Protein AF-H1VRL7-F1 (afdb_monomer)

Organism: Colletotrichum higginsianum (strain IMI 349063) (NCBI:txid759273)

pLDDT: mean 72.81, std 21.94, range [29.72, 97.25]

Structure (mmCIF, N/CA/C/O backbone):
data_AF-H1VRL7-F1
#
_entry.id   AF-H1VRL7-F1
#
loop_
_atom_site.group_PDB
_atom_site.id
_atom_site.type_symbol
_atom_site.label_atom_id
_atom_site.label_alt_id
_atom_site.label_comp_id
_atom_site.label_asym_id
_atom_site.label_entity_id
_atom_site.label_seq_id
_atom_site.pdbx_PDB_ins_code
_atom_site.Cartn_x
_atom_site.Cartn_y
_atom_site.Cartn_z
_atom_site.occupancy
_atom_site.B_iso_or_equiv
_atom_site.auth_seq_id
_atom_site.auth_comp_id
_atom_site.auth_asym_id
_atom_site.auth_atom_id
_atom_site.pdbx_PDB_model_num
ATOM 1 N N . MET A 1 1 ? -3.006 6.871 -5.919 1.00 79.44 1 MET A N 1
ATOM 2 C CA . MET A 1 1 ? -3.191 6.972 -4.447 1.00 79.44 1 MET A CA 1
ATOM 3 C C . MET A 1 1 ? -3.664 8.379 -4.125 1.00 79.44 1 MET A C 1
ATOM 5 O O . MET A 1 1 ? -3.147 9.304 -4.734 1.00 79.44 1 MET A O 1
ATOM 9 N N . TYR A 1 2 ? -4.610 8.541 -3.198 1.00 85.06 2 TYR A N 1
ATOM 10 C CA . TYR A 1 2 ? -5.119 9.847 -2.775 1.00 85.06 2 TYR A CA 1
ATOM 11 C C . TYR A 1 2 ? -4.690 10.168 -1.338 1.00 85.06 2 TYR A C 1
ATOM 13 O O . TYR A 1 2 ? -4.939 9.394 -0.407 1.00 85.06 2 TYR A O 1
ATOM 21 N N . THR A 1 3 ? -4.062 11.330 -1.166 1.00 85.12 3 THR A N 1
ATOM 22 C CA . THR A 1 3 ? -3.577 11.845 0.119 1.00 85.12 3 THR A CA 1
ATOM 23 C C . THR A 1 3 ? -4.185 13.211 0.401 1.00 85.12 3 THR A C 1
ATOM 25 O O . THR A 1 3 ? -4.253 14.052 -0.494 1.00 85.12 3 THR A O 1
ATOM 28 N N . LYS A 1 4 ? -4.551 13.463 1.656 1.00 85.94 4 LYS A N 1
ATOM 29 C CA . LYS A 1 4 ? -4.995 14.773 2.141 1.00 85.94 4 LYS A CA 1
ATOM 30 C C . LYS A 1 4 ? -4.323 15.053 3.476 1.00 85.94 4 LYS A C 1
ATOM 32 O O . LYS A 1 4 ? -4.251 14.159 4.316 1.00 85.94 4 LYS A O 1
ATOM 37 N N . ASP A 1 5 ? -3.804 16.267 3.646 1.00 89.62 5 ASP A N 1
ATOM 38 C CA . ASP A 1 5 ? -3.094 16.684 4.863 1.00 89.62 5 ASP A CA 1
ATOM 39 C C . ASP A 1 5 ? -1.932 15.739 5.218 1.00 89.62 5 ASP A C 1
ATOM 41 O O . ASP A 1 5 ? -1.687 15.425 6.377 1.00 89.62 5 ASP A O 1
ATOM 45 N N . LYS A 1 6 ? -1.224 15.255 4.184 1.00 89.88 6 LYS A N 1
ATOM 46 C CA . LYS A 1 6 ? -0.136 14.261 4.270 1.00 89.88 6 LYS A CA 1
ATOM 47 C C . LYS A 1 6 ? -0.551 12.887 4.812 1.00 89.88 6 LYS A C 1
ATOM 49 O O . LYS A 1 6 ? 0.327 12.070 5.057 1.00 89.88 6 LYS A O 1
ATOM 54 N N . VAL A 1 7 ? -1.845 12.592 4.926 1.00 89.19 7 VAL A N 1
ATOM 55 C CA . VAL A 1 7 ? -2.378 11.281 5.327 1.00 89.19 7 VAL A CA 1
ATOM 56 C C . VAL A 1 7 ? -3.049 10.620 4.124 1.00 89.19 7 VAL A C 1
ATOM 58 O O . VAL A 1 7 ? -3.801 11.271 3.392 1.00 89.19 7 VAL A O 1
ATOM 61 N N . ILE A 1 8 ? -2.803 9.329 3.899 1.00 90.56 8 ILE A N 1
ATOM 62 C CA . ILE A 1 8 ? -3.525 8.578 2.863 1.00 90.56 8 ILE A CA 1
ATOM 63 C C . ILE A 1 8 ? -5.012 8.465 3.234 1.00 90.56 8 ILE A C 1
ATOM 65 O O . ILE A 1 8 ? -5.366 8.194 4.378 1.00 90.56 8 ILE A O 1
ATOM 69 N N . LYS A 1 9 ? -5.895 8.706 2.261 1.00 87.69 9 LYS A N 1
ATOM 70 C CA . LYS A 1 9 ? -7.356 8.607 2.432 1.00 87.69 9 LYS A CA 1
ATOM 71 C C . LYS A 1 9 ? -7.996 7.614 1.470 1.00 87.69 9 LYS A C 1
ATOM 73 O O . LYS A 1 9 ? -9.064 7.085 1.767 1.00 87.69 9 LYS A O 1
ATOM 78 N N . GLY A 1 10 ? -7.351 7.343 0.335 1.00 88.31 10 GLY A N 1
ATOM 79 C CA . GLY A 1 10 ? -7.849 6.363 -0.619 1.00 88.31 10 GLY A CA 1
ATOM 80 C C . GLY A 1 10 ? -6.760 5.737 -1.477 1.00 88.31 10 GLY A C 1
ATOM 81 O O . GLY A 1 10 ? -5.742 6.361 -1.790 1.00 88.31 10 GLY A O 1
ATOM 82 N N . MET A 1 11 ? -6.996 4.499 -1.893 1.00 87.50 11 MET A N 1
ATOM 83 C CA . MET A 1 11 ? -6.109 3.755 -2.776 1.00 87.50 11 MET A CA 1
ATOM 84 C C . MET A 1 11 ? -6.916 3.023 -3.842 1.00 87.50 11 MET A C 1
ATOM 86 O O . MET A 1 11 ? -7.920 2.380 -3.547 1.00 87.50 11 MET A O 1
ATOM 90 N N . LEU A 1 12 ? -6.445 3.121 -5.082 1.00 84.88 12 LEU A N 1
ATOM 91 C CA . LEU A 1 12 ? -6.951 2.342 -6.198 1.00 84.88 12 LEU A CA 1
ATOM 92 C C . LEU A 1 12 ? -6.089 1.086 -6.349 1.00 84.88 12 LEU A C 1
ATOM 94 O O . LEU A 1 12 ? -4.874 1.184 -6.502 1.00 84.88 12 LEU A O 1
ATOM 98 N N . LEU A 1 13 ? -6.738 -0.072 -6.315 1.00 82.25 13 LEU A N 1
ATOM 99 C CA . LEU A 1 13 ? -6.179 -1.369 -6.660 1.00 82.25 13 LEU A CA 1
ATOM 100 C C . LEU A 1 13 ? -6.596 -1.683 -8.093 1.00 82.25 13 LEU A C 1
ATOM 102 O O . LEU A 1 13 ? -7.746 -2.032 -8.355 1.00 82.25 13 LEU A O 1
ATOM 106 N N . ASN A 1 14 ? -5.671 -1.503 -9.028 1.00 71.81 14 ASN A N 1
ATOM 107 C CA . ASN A 1 14 ? -5.902 -1.742 -10.446 1.00 71.81 14 ASN A CA 1
ATOM 108 C C . ASN A 1 14 ? -4.784 -2.653 -10.956 1.00 71.81 14 ASN A C 1
ATOM 110 O O . ASN A 1 14 ? -3.708 -2.168 -11.300 1.00 71.81 14 ASN A O 1
ATOM 114 N N . ALA A 1 15 ? -5.071 -3.958 -10.948 1.00 65.19 15 ALA A N 1
ATOM 115 C CA . ALA A 1 15 ? -4.140 -5.078 -11.119 1.00 65.19 15 ALA A CA 1
ATOM 116 C C . ALA A 1 15 ? -3.145 -5.296 -9.957 1.00 65.19 15 ALA A C 1
ATOM 118 O O . ALA A 1 15 ? -2.689 -4.358 -9.305 1.00 65.19 15 ALA A O 1
ATOM 119 N N . PHE A 1 16 ? -2.820 -6.568 -9.702 1.00 62.97 16 PHE A N 1
ATOM 120 C CA . PHE A 1 16 ? -1.784 -6.965 -8.745 1.00 62.97 16 PHE A CA 1
ATOM 121 C C . PHE A 1 16 ? -0.411 -6.810 -9.373 1.00 62.97 16 PHE A C 1
ATOM 123 O O . PHE A 1 16 ? -0.196 -7.178 -10.528 1.00 62.97 16 PHE A O 1
ATOM 130 N N . THR A 1 17 ? 0.515 -6.251 -8.609 1.00 58.88 17 THR A N 1
ATOM 131 C CA . THR A 1 17 ? 1.824 -5.843 -9.114 1.00 58.88 17 THR A CA 1
ATOM 132 C C . THR A 1 17 ? 2.909 -6.856 -8.783 1.00 58.88 17 THR A C 1
ATOM 134 O O . THR A 1 17 ? 3.960 -6.854 -9.427 1.00 58.88 17 THR A O 1
ATOM 137 N N . THR A 1 18 ? 2.682 -7.707 -7.779 1.00 63.34 18 THR A N 1
ATOM 138 C CA . THR A 1 18 ? 3.612 -8.752 -7.346 1.00 63.34 18 THR A CA 1
ATOM 139 C C . THR A 1 18 ? 2.885 -10.062 -7.042 1.00 63.34 18 THR A C 1
ATOM 141 O O . THR A 1 18 ? 1.728 -10.061 -6.631 1.00 63.34 18 THR A O 1
ATOM 144 N N . VAL A 1 19 ? 3.588 -11.197 -7.166 1.00 67.31 19 VAL A N 1
ATOM 145 C CA . VAL A 1 19 ? 3.070 -12.535 -6.793 1.00 67.31 19 VAL A CA 1
ATOM 146 C C . VAL A 1 19 ? 2.725 -12.667 -5.304 1.00 67.31 19 VAL A C 1
ATOM 148 O O . VAL A 1 19 ? 2.058 -13.616 -4.907 1.00 67.31 19 VAL A O 1
ATOM 151 N N . ARG A 1 20 ? 3.201 -11.727 -4.476 1.00 71.12 20 ARG A N 1
ATOM 152 C CA . ARG A 1 20 ? 2.934 -11.644 -3.035 1.00 71.12 20 ARG A CA 1
ATOM 153 C C . ARG A 1 20 ? 1.808 -10.668 -2.693 1.00 71.12 20 ARG A C 1
ATOM 155 O O . ARG A 1 20 ? 1.571 -10.420 -1.512 1.00 71.12 20 ARG A O 1
ATOM 162 N N . ASP A 1 21 ? 1.162 -10.065 -3.687 1.00 82.69 21 ASP A N 1
ATOM 163 C CA . ASP A 1 21 ? -0.056 -9.306 -3.434 1.00 82.69 21 ASP A CA 1
ATOM 164 C C . ASP A 1 21 ? -1.221 -10.274 -3.219 1.00 82.69 21 ASP A C 1
ATOM 166 O O . ASP A 1 21 ? -1.329 -11.316 -3.865 1.00 82.69 21 ASP A O 1
ATOM 170 N N . PHE A 1 22 ? -2.088 -9.929 -2.278 1.00 87.25 22 PHE A N 1
ATOM 171 C CA . PHE A 1 22 ? -3.213 -10.743 -1.856 1.00 87.25 22 PHE A CA 1
ATOM 172 C C . PHE A 1 22 ? -4.439 -9.854 -1.664 1.00 87.25 22 PHE A C 1
ATOM 174 O O . PHE A 1 22 ? -4.379 -8.848 -0.959 1.00 87.25 22 PHE A O 1
ATOM 181 N N . LEU A 1 23 ? -5.564 -10.245 -2.260 1.00 87.69 23 LEU A N 1
ATOM 182 C CA . LEU A 1 23 ? -6.860 -9.593 -2.079 1.00 87.69 23 LEU A CA 1
ATOM 183 C C . LEU A 1 23 ? -7.846 -10.594 -1.488 1.00 87.69 23 LEU A C 1
ATOM 185 O O . LEU A 1 23 ? -8.395 -11.434 -2.199 1.00 87.69 23 LEU A O 1
ATOM 189 N N . GLY A 1 24 ? -8.065 -10.487 -0.184 1.00 85.56 24 GLY A N 1
ATOM 190 C CA . GLY A 1 24 ? -9.156 -11.142 0.522 1.00 85.56 24 GLY A CA 1
ATOM 191 C C . GLY A 1 24 ? -10.297 -10.167 0.814 1.00 85.56 24 GLY A C 1
ATOM 192 O O . GLY A 1 24 ? -10.169 -8.953 0.656 1.00 85.56 24 GLY A O 1
ATOM 193 N N . SER A 1 25 ? -11.425 -10.699 1.284 1.00 84.62 25 SER A N 1
ATOM 194 C CA . SER A 1 25 ? -12.585 -9.891 1.689 1.00 84.62 25 SER A CA 1
ATOM 195 C C . SER A 1 25 ? -12.339 -9.052 2.947 1.00 84.62 25 SER A C 1
ATOM 197 O O . SER A 1 25 ? -12.965 -8.006 3.106 1.00 84.62 25 SER A O 1
ATOM 199 N N . GLU A 1 26 ? -11.447 -9.516 3.828 1.00 89.94 26 GLU A N 1
ATOM 200 C CA . GLU A 1 26 ? -11.150 -8.898 5.130 1.00 89.94 26 GLU A CA 1
ATOM 201 C C . GLU A 1 26 ? -9.710 -8.385 5.234 1.00 89.94 26 GLU A C 1
ATOM 203 O O . GLU A 1 26 ? -9.433 -7.474 6.007 1.00 89.94 26 GLU A O 1
ATOM 208 N N . VAL A 1 27 ? -8.793 -8.940 4.439 1.00 92.12 27 VAL A N 1
ATOM 209 C CA . VAL A 1 27 ? -7.368 -8.602 4.469 1.00 92.12 27 VAL A CA 1
ATOM 210 C C . VAL A 1 27 ? -6.880 -8.347 3.053 1.00 92.12 27 VAL A C 1
ATOM 212 O O . VAL A 1 27 ? -7.146 -9.145 2.155 1.00 92.12 27 VAL A O 1
ATOM 215 N N . ILE A 1 28 ? -6.115 -7.274 2.870 1.00 92.06 28 ILE A N 1
ATOM 216 C CA . ILE A 1 28 ? -5.418 -6.965 1.621 1.00 92.06 28 ILE A CA 1
ATOM 217 C C . ILE A 1 28 ? -3.933 -6.806 1.924 1.00 92.06 28 ILE A C 1
ATOM 219 O O . ILE A 1 28 ? -3.556 -6.096 2.851 1.00 92.06 28 ILE A O 1
ATOM 223 N N . ILE A 1 29 ? -3.084 -7.443 1.128 1.00 92.31 29 ILE A N 1
ATOM 224 C CA . ILE A 1 29 ? -1.647 -7.183 1.102 1.00 92.31 29 ILE A CA 1
ATOM 225 C C . ILE A 1 29 ? -1.317 -6.672 -0.288 1.00 92.31 29 ILE A C 1
ATOM 227 O O . ILE A 1 29 ? -1.593 -7.346 -1.277 1.00 92.31 29 ILE A O 1
ATOM 231 N N . THR A 1 30 ? -0.734 -5.485 -0.380 1.00 90.75 30 THR A N 1
ATOM 232 C CA . THR A 1 30 ? -0.382 -4.905 -1.677 1.00 90.75 30 THR A CA 1
ATOM 233 C C . THR A 1 30 ? 0.920 -4.138 -1.598 1.00 90.75 30 THR A C 1
ATOM 235 O O . THR A 1 30 ? 1.266 -3.555 -0.568 1.00 90.75 30 THR A O 1
ATOM 238 N N . THR A 1 31 ? 1.637 -4.112 -2.712 1.00 89.38 31 THR A N 1
ATOM 239 C CA . THR A 1 31 ? 2.750 -3.191 -2.915 1.00 89.38 31 THR A CA 1
ATOM 240 C C . THR A 1 31 ? 2.223 -1.774 -3.164 1.00 89.38 31 THR A C 1
ATOM 242 O O . THR A 1 31 ? 1.267 -1.572 -3.914 1.00 89.38 31 THR A O 1
ATOM 245 N N . LEU A 1 32 ? 2.838 -0.782 -2.519 1.00 88.44 32 LEU A N 1
ATOM 246 C CA . LEU A 1 32 ? 2.611 0.631 -2.790 1.00 88.44 32 LEU A CA 1
ATOM 247 C C . LEU A 1 32 ? 3.166 0.968 -4.178 1.00 88.44 32 LEU A C 1
ATOM 249 O O . LEU A 1 32 ? 4.321 0.673 -4.485 1.00 88.44 32 LEU A O 1
ATOM 253 N N . GLY A 1 33 ? 2.324 1.570 -5.015 1.00 78.31 33 GLY A N 1
ATOM 254 C CA . GLY A 1 33 ? 2.668 1.881 -6.402 1.00 78.31 33 GLY A CA 1
ATOM 255 C C . GLY A 1 33 ? 3.632 3.049 -6.576 1.00 78.31 33 GLY A C 1
ATOM 256 O O . GLY A 1 33 ? 4.043 3.716 -5.624 1.00 78.31 33 GLY A O 1
ATOM 257 N N . GLY A 1 34 ? 3.926 3.337 -7.843 1.00 79.25 34 GLY A N 1
ATOM 258 C CA . GLY A 1 34 ? 4.777 4.451 -8.255 1.00 79.25 34 GLY A CA 1
ATOM 259 C C . GLY A 1 34 ? 6.123 4.010 -8.825 1.00 79.25 34 GLY A C 1
ATOM 260 O O . GLY A 1 34 ? 6.565 2.877 -8.661 1.00 79.25 34 GLY A O 1
ATOM 261 N N . GLY A 1 35 ? 6.759 4.925 -9.557 1.00 78.81 35 GLY A N 1
ATOM 262 C CA . GLY A 1 35 ? 8.057 4.686 -10.186 1.00 78.81 35 GLY A CA 1
ATOM 263 C C . GLY A 1 35 ? 8.045 3.666 -11.330 1.00 78.81 35 GLY A C 1
ATOM 264 O O . GLY A 1 35 ? 9.109 3.203 -11.741 1.00 78.81 35 GLY A O 1
ATOM 265 N N . ARG A 1 36 ? 6.861 3.311 -11.851 1.00 83.19 36 ARG A N 1
ATOM 266 C CA . ARG A 1 36 ? 6.687 2.414 -13.000 1.00 83.19 36 ARG A CA 1
ATOM 267 C C . ARG A 1 36 ? 6.414 3.184 -14.285 1.00 83.19 36 ARG A C 1
ATOM 269 O O . ARG A 1 36 ? 5.732 4.202 -14.268 1.00 83.19 3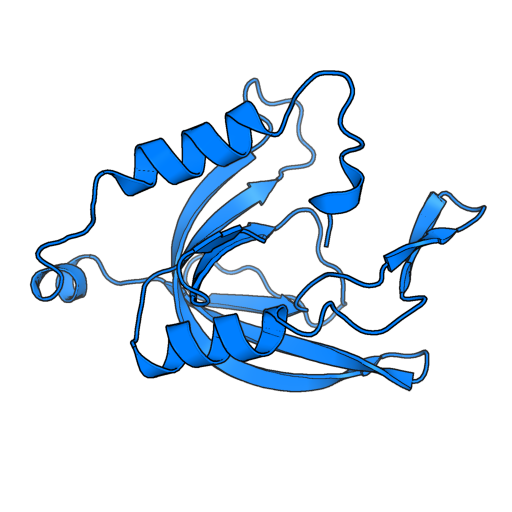6 ARG A O 1
ATOM 276 N N . GLU A 1 37 ? 6.919 2.653 -15.388 1.00 86.25 37 GLU A N 1
ATOM 277 C CA . GLU A 1 37 ? 6.695 3.142 -16.749 1.00 86.25 37 GLU A CA 1
ATOM 278 C C . GLU A 1 37 ? 6.394 1.958 -17.671 1.00 86.25 37 GLU A C 1
ATOM 280 O O . GLU A 1 37 ? 6.786 0.824 -17.382 1.00 86.25 37 GLU A O 1
ATOM 285 N N . ARG A 1 38 ? 5.689 2.203 -18.781 1.00 84.12 38 ARG A N 1
ATOM 286 C CA . ARG A 1 38 ? 5.487 1.168 -19.801 1.00 84.12 38 ARG A CA 1
ATOM 287 C C . ARG A 1 38 ? 6.777 0.958 -20.584 1.00 84.12 38 ARG A C 1
ATOM 289 O O . ARG A 1 38 ? 7.334 1.909 -21.123 1.00 84.12 38 ARG A O 1
ATOM 296 N N . ASN A 1 39 ? 7.232 -0.286 -20.663 1.00 84.19 39 ASN A N 1
ATOM 297 C CA . ASN A 1 39 ? 8.312 -0.665 -21.567 1.00 84.19 39 ASN A CA 1
ATOM 298 C C . ASN A 1 39 ? 7.801 -0.766 -23.022 1.00 84.19 39 ASN A C 1
ATOM 300 O O . ASN A 1 39 ? 6.611 -0.613 -23.304 1.00 84.19 39 ASN A O 1
ATOM 304 N N . SER A 1 40 ? 8.703 -1.079 -23.954 1.00 88.69 40 SER A N 1
ATOM 305 C CA . SER A 1 40 ? 8.379 -1.284 -25.374 1.00 88.69 40 SER A CA 1
ATOM 306 C C . SER A 1 40 ? 7.435 -2.462 -25.656 1.00 88.69 40 SER A C 1
ATOM 308 O O . SER A 1 40 ? 6.871 -2.525 -26.742 1.00 88.69 40 SER A O 1
ATOM 310 N N . GLN A 1 41 ? 7.246 -3.374 -24.698 1.00 86.44 41 GLN A N 1
ATOM 311 C CA . GLN A 1 41 ? 6.304 -4.499 -24.770 1.00 86.44 41 GLN A CA 1
ATOM 312 C C . GLN A 1 41 ? 4.923 -4.146 -24.187 1.00 86.44 41 GLN A C 1
ATOM 314 O O . GLN A 1 41 ? 3.996 -4.947 -24.247 1.00 86.44 41 GLN A O 1
ATOM 319 N N . GLY A 1 42 ? 4.762 -2.935 -23.642 1.00 80.31 42 GLY A N 1
ATOM 320 C CA . GLY A 1 42 ? 3.528 -2.473 -23.009 1.00 80.31 42 GLY A CA 1
ATOM 321 C C . GLY A 1 42 ? 3.398 -2.834 -21.525 1.00 80.31 42 GLY A C 1
ATOM 322 O O . GLY A 1 42 ? 2.423 -2.405 -20.895 1.00 80.31 42 GLY A O 1
ATOM 323 N N . ASP A 1 43 ? 4.375 -3.542 -20.950 1.00 81.31 43 ASP A N 1
ATOM 324 C CA . ASP A 1 43 ? 4.391 -3.936 -19.540 1.00 81.31 43 ASP A CA 1
ATOM 325 C C . ASP A 1 43 ? 4.802 -2.773 -18.640 1.00 81.31 43 ASP A C 1
ATOM 327 O O . ASP A 1 43 ? 5.723 -2.016 -18.952 1.00 81.31 43 ASP A O 1
ATOM 331 N N . LEU A 1 44 ? 4.169 -2.666 -17.471 1.00 77.44 44 LEU A N 1
ATOM 332 C CA . LEU A 1 44 ? 4.574 -1.713 -16.441 1.00 77.44 44 LEU A CA 1
ATOM 333 C C . LEU A 1 44 ? 5.791 -2.243 -15.686 1.00 77.44 44 LEU A C 1
ATOM 335 O O . LEU A 1 44 ? 5.677 -3.139 -14.846 1.00 77.44 44 LEU A O 1
ATOM 339 N N . VAL A 1 45 ? 6.947 -1.636 -15.921 1.00 84.19 45 VAL A N 1
ATOM 340 C CA . VAL A 1 45 ? 8.208 -1.964 -15.252 1.00 84.19 45 VAL A CA 1
ATOM 341 C C . VAL A 1 45 ? 8.630 -0.826 -14.338 1.00 84.19 45 VAL A C 1
ATOM 343 O O . VAL A 1 45 ? 8.512 0.345 -14.684 1.00 84.19 45 VAL A O 1
ATOM 346 N N . ARG A 1 46 ? 9.138 -1.155 -13.150 1.00 85.19 46 A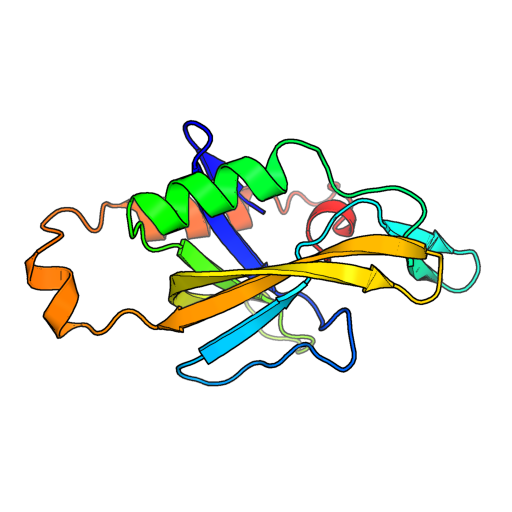RG A N 1
ATOM 347 C CA . ARG A 1 46 ? 9.642 -0.144 -12.216 1.00 85.19 46 ARG A CA 1
ATOM 348 C C . ARG A 1 46 ? 11.009 0.341 -12.655 1.00 85.19 46 ARG A C 1
ATOM 350 O O . ARG A 1 46 ? 11.915 -0.470 -12.802 1.00 85.19 46 ARG A O 1
ATOM 357 N N . VAL A 1 47 ? 11.134 1.636 -12.895 1.00 89.19 47 VAL A N 1
ATOM 358 C CA . VAL A 1 47 ? 12.351 2.287 -13.402 1.00 89.19 47 VAL A CA 1
ATOM 359 C C . VAL A 1 47 ? 12.968 3.246 -12.387 1.00 89.19 47 VAL A C 1
ATOM 361 O O . VAL A 1 47 ? 14.088 3.707 -12.584 1.00 89.19 47 VAL A O 1
ATOM 364 N N . ARG A 1 48 ? 12.242 3.549 -11.309 1.00 87.94 48 ARG A N 1
ATOM 365 C CA . ARG A 1 48 ? 12.671 4.423 -10.217 1.00 87.94 48 ARG A CA 1
ATOM 366 C C . ARG A 1 48 ? 11.939 4.058 -8.925 1.00 87.94 48 ARG A C 1
ATOM 368 O O . ARG A 1 48 ? 10.962 3.309 -8.949 1.00 87.94 48 ARG A O 1
ATOM 375 N N . GLU A 1 49 ? 12.398 4.608 -7.812 1.00 84.62 49 GLU A N 1
ATOM 376 C CA . GLU A 1 49 ? 11.735 4.464 -6.515 1.00 84.62 49 GLU A CA 1
ATOM 377 C C . GLU A 1 49 ? 10.336 5.104 -6.502 1.00 84.62 49 GLU A C 1
ATOM 379 O O . GLU A 1 49 ? 9.989 5.946 -7.341 1.00 84.62 49 GLU A O 1
ATOM 384 N N . ALA A 1 50 ? 9.517 4.691 -5.534 1.00 80.81 50 ALA A N 1
ATOM 385 C CA . ALA A 1 50 ? 8.214 5.296 -5.293 1.00 80.81 50 ALA A CA 1
ATOM 386 C C . ALA A 1 50 ? 8.354 6.784 -4.918 1.00 80.81 50 ALA A C 1
ATOM 388 O O . ALA A 1 50 ? 9.394 7.239 -4.442 1.00 80.81 50 ALA A O 1
ATOM 389 N N . ARG A 1 51 ? 7.287 7.572 -5.116 1.00 83.62 51 ARG A N 1
ATOM 390 C CA . ARG A 1 51 ? 7.318 8.994 -4.739 1.00 83.62 51 ARG A CA 1
ATOM 391 C C . ARG A 1 51 ? 7.540 9.120 -3.219 1.00 83.62 51 ARG A C 1
ATOM 393 O O . ARG A 1 51 ? 6.866 8.424 -2.458 1.00 83.62 51 ARG A O 1
ATOM 400 N N . PRO A 1 52 ? 8.389 10.056 -2.759 1.00 84.31 52 PRO A N 1
ATOM 401 C CA . PRO A 1 52 ? 8.865 10.093 -1.371 1.00 84.31 52 PRO A CA 1
ATOM 402 C C . PRO A 1 52 ? 7.771 10.358 -0.326 1.00 84.31 52 PRO A C 1
ATOM 404 O O . PRO A 1 52 ? 7.971 10.086 0.851 1.00 84.31 52 PRO A O 1
ATOM 407 N N . PHE A 1 53 ? 6.604 10.875 -0.725 1.00 84.88 53 PHE A N 1
ATOM 408 C CA . PHE A 1 53 ? 5.492 11.138 0.195 1.00 84.88 53 PHE A CA 1
ATOM 409 C C . PHE A 1 53 ? 4.625 9.907 0.490 1.00 84.88 53 PHE A C 1
ATOM 411 O O . PHE A 1 53 ? 3.882 9.915 1.467 1.00 84.88 53 PHE A O 1
ATOM 418 N N . ILE A 1 54 ? 4.696 8.859 -0.338 1.00 87.56 54 ILE A N 1
ATOM 419 C CA . ILE A 1 54 ? 3.775 7.717 -0.266 1.00 87.56 54 ILE A CA 1
ATOM 420 C C . ILE A 1 54 ? 3.920 6.977 1.068 1.00 87.56 54 ILE A C 1
ATOM 422 O O . ILE A 1 54 ? 2.930 6.760 1.769 1.00 87.56 54 ILE A O 1
ATOM 426 N N . LEU A 1 55 ? 5.154 6.628 1.433 1.00 92.06 55 LEU A N 1
ATOM 427 C CA . LEU A 1 55 ? 5.441 5.878 2.651 1.00 92.06 55 LEU A CA 1
ATOM 428 C C . LEU A 1 55 ? 5.126 6.693 3.926 1.00 92.06 55 LEU A C 1
ATOM 430 O O . LEU A 1 55 ? 4.360 6.190 4.751 1.00 92.06 55 LEU A O 1
ATOM 434 N N . PRO A 1 56 ? 5.586 7.956 4.084 1.00 95.00 56 PRO A N 1
ATOM 435 C CA . PRO A 1 56 ? 5.202 8.793 5.225 1.00 95.00 56 PRO A CA 1
ATOM 436 C C . PRO A 1 56 ? 3.688 8.954 5.390 1.00 95.00 56 PRO A C 1
ATOM 438 O O . PRO A 1 56 ? 3.184 8.920 6.510 1.00 95.00 56 PRO A O 1
ATOM 441 N N . SER A 1 57 ? 2.942 9.082 4.288 1.00 94.00 57 SER A N 1
ATOM 442 C CA . SER A 1 57 ? 1.482 9.184 4.355 1.00 94.00 57 SER A CA 1
ATOM 443 C C . SER A 1 57 ? 0.802 7.911 4.845 1.00 94.00 57 SER A C 1
ATOM 445 O O . SER A 1 57 ? -0.228 8.004 5.515 1.00 94.00 57 SER A O 1
ATOM 447 N N . CYS A 1 58 ? 1.369 6.743 4.538 1.00 95.12 58 CYS A N 1
ATOM 448 C CA . CYS A 1 58 ? 0.897 5.458 5.049 1.00 95.12 58 CYS A CA 1
ATOM 449 C C . CYS A 1 58 ? 1.210 5.298 6.541 1.00 95.12 58 CYS A C 1
ATOM 451 O O . CYS A 1 58 ? 0.321 4.907 7.294 1.00 95.12 58 CYS A O 1
ATOM 453 N N . HIS A 1 59 ? 2.420 5.667 6.979 1.00 96.75 59 HIS A N 1
ATOM 454 C CA . HIS A 1 59 ? 2.772 5.678 8.404 1.00 96.75 59 HIS A CA 1
ATOM 455 C C . HIS A 1 59 ? 1.828 6.569 9.208 1.00 96.75 59 HIS A C 1
ATOM 457 O O . HIS A 1 59 ? 1.239 6.102 10.176 1.00 96.75 59 HIS A O 1
ATOM 463 N N . ALA A 1 60 ? 1.576 7.797 8.745 1.00 96.12 60 ALA A N 1
ATOM 464 C CA . ALA A 1 60 ? 0.662 8.709 9.426 1.00 96.12 60 ALA A CA 1
ATOM 465 C C . ALA A 1 60 ? -0.762 8.132 9.567 1.00 96.12 60 ALA A C 1
ATOM 467 O O . ALA A 1 60 ? -1.403 8.308 10.603 1.00 96.12 60 ALA A O 1
ATOM 468 N N . ALA A 1 61 ? -1.272 7.427 8.549 1.00 93.62 61 ALA A N 1
ATOM 469 C CA . ALA A 1 61 ? -2.579 6.770 8.628 1.00 93.62 61 ALA A CA 1
ATOM 470 C C . ALA A 1 61 ? -2.582 5.557 9.572 1.00 93.62 61 ALA A C 1
ATOM 472 O O . ALA A 1 61 ? -3.557 5.369 10.296 1.00 93.62 61 ALA A O 1
ATOM 473 N N . SER A 1 62 ? -1.505 4.766 9.584 1.00 95.12 62 SER A N 1
ATOM 474 C CA . SER A 1 62 ? -1.341 3.626 10.493 1.00 95.12 62 SER A CA 1
ATOM 475 C C . SER A 1 62 ? -1.268 4.082 11.956 1.00 95.12 62 SER A C 1
ATOM 477 O O . SER A 1 62 ? -2.046 3.617 12.783 1.00 95.12 62 SER A O 1
ATOM 479 N N . GLU A 1 63 ? -0.438 5.084 12.262 1.00 94.81 63 GLU A N 1
ATOM 480 C CA . GLU A 1 63 ? -0.272 5.652 13.611 1.00 94.81 63 GLU A CA 1
ATOM 481 C C . GLU A 1 63 ? -1.570 6.241 14.180 1.00 94.81 63 GLU A C 1
ATOM 483 O O . GLU A 1 63 ? -1.817 6.190 15.384 1.00 94.81 63 GLU A O 1
ATOM 488 N N . THR A 1 64 ? -2.419 6.795 13.311 1.00 90.81 64 THR A N 1
ATOM 489 C CA . THR A 1 64 ? -3.690 7.422 13.701 1.00 90.81 64 THR A CA 1
ATOM 490 C C . THR A 1 64 ? -4.903 6.510 13.524 1.00 90.81 64 THR A C 1
ATOM 492 O O . THR A 1 64 ? -6.025 6.944 13.783 1.00 90.81 64 THR A O 1
ATOM 495 N N . ASN A 1 65 ? -4.702 5.256 13.098 1.00 90.12 65 ASN A N 1
ATOM 496 C CA . ASN A 1 65 ? -5.764 4.296 12.777 1.00 90.12 65 ASN 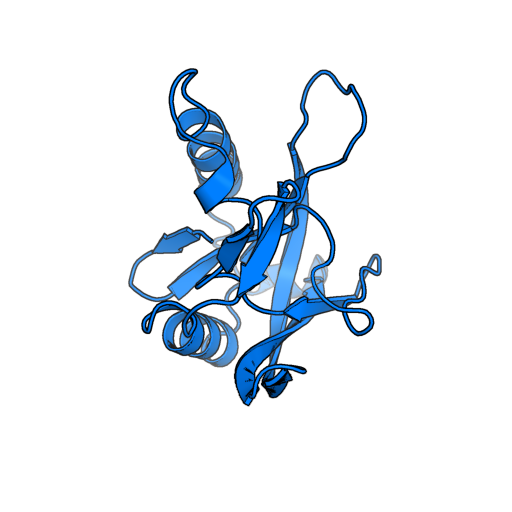A CA 1
ATOM 497 C C . ASN A 1 65 ? -6.851 4.874 11.852 1.00 90.12 65 ASN A C 1
ATOM 499 O O . ASN A 1 65 ? -8.037 4.561 11.977 1.00 90.12 65 ASN A O 1
ATOM 503 N N . VAL A 1 66 ? -6.459 5.748 10.922 1.00 89.31 66 VAL A N 1
ATOM 504 C CA . VAL A 1 66 ? -7.395 6.375 9.986 1.00 89.31 66 VAL A CA 1
ATOM 505 C C . VAL A 1 66 ? -7.811 5.353 8.926 1.00 89.31 66 VAL A C 1
ATOM 507 O O . VAL A 1 66 ? -6.944 4.811 8.237 1.00 89.31 66 VAL A O 1
ATOM 510 N N . PRO A 1 67 ? -9.123 5.129 8.719 1.00 90.44 67 PRO A N 1
ATOM 511 C CA . PRO A 1 67 ? -9.591 4.272 7.642 1.00 90.44 67 PRO A CA 1
ATOM 512 C C . PRO A 1 67 ? -9.292 4.856 6.257 1.00 90.44 67 PRO A C 1
ATOM 514 O O . PRO A 1 67 ? -9.469 6.051 6.005 1.00 90.44 67 PRO A O 1
ATOM 517 N N . ILE A 1 68 ? -8.900 3.982 5.337 1.00 89.94 68 ILE A N 1
ATOM 518 C CA . ILE A 1 68 ? -8.563 4.283 3.947 1.00 89.94 68 ILE A CA 1
ATOM 519 C C . ILE A 1 68 ? -9.599 3.617 3.052 1.00 89.94 68 ILE A C 1
ATOM 521 O O . ILE A 1 68 ? -9.858 2.419 3.172 1.00 89.94 68 ILE A O 1
ATOM 525 N N . GLY A 1 69 ? -10.189 4.387 2.141 1.00 89.69 69 GLY A N 1
ATOM 526 C CA . GLY A 1 69 ? -11.104 3.850 1.139 1.00 89.69 69 GLY A CA 1
ATOM 527 C C . GLY A 1 69 ? -10.345 3.064 0.072 1.00 89.69 69 GLY A C 1
ATOM 528 O O . GLY A 1 69 ? -9.443 3.602 -0.573 1.00 89.69 69 GLY A O 1
ATOM 529 N N . ILE A 1 70 ? -10.719 1.806 -0.139 1.00 86.69 70 ILE A N 1
ATOM 530 C CA . ILE A 1 70 ? -10.145 0.978 -1.200 1.00 86.69 70 ILE A CA 1
ATOM 531 C C . ILE A 1 70 ? -11.095 0.952 -2.384 1.00 86.69 70 ILE A C 1
ATOM 533 O O . ILE A 1 70 ? -12.272 0.631 -2.238 1.00 86.69 70 ILE A O 1
ATOM 537 N N . ILE A 1 71 ? -10.577 1.280 -3.562 1.00 84.81 71 ILE A N 1
ATOM 538 C CA . ILE A 1 71 ? -11.298 1.197 -4.828 1.00 84.81 71 ILE A CA 1
ATOM 539 C C . ILE A 1 71 ? -10.688 0.064 -5.634 1.00 84.81 71 ILE A C 1
ATOM 541 O O . ILE A 1 71 ? -9.473 0.015 -5.805 1.00 84.81 71 ILE A O 1
ATOM 545 N N . LEU A 1 72 ? -11.525 -0.831 -6.144 1.00 81.88 72 LEU A N 1
ATOM 546 C CA . LEU A 1 72 ? -11.109 -1.918 -7.015 1.00 81.88 72 LEU A CA 1
ATOM 547 C C . LEU A 1 72 ? -11.429 -1.559 -8.469 1.00 81.88 72 LEU A C 1
ATOM 549 O O . LEU A 1 72 ? -12.588 -1.315 -8.817 1.00 81.88 72 LEU A O 1
ATOM 553 N N . GLY A 1 73 ? -10.394 -1.528 -9.309 1.00 72.81 73 GLY A N 1
ATOM 554 C CA . GLY A 1 73 ? -10.528 -1.521 -10.761 1.00 72.81 73 GLY A CA 1
ATOM 555 C C . GLY A 1 73 ? -10.677 -2.955 -11.255 1.00 72.81 73 GLY A C 1
ATOM 556 O O . GLY A 1 73 ? -9.766 -3.763 -11.076 1.00 72.81 73 GLY A O 1
ATOM 557 N N . LEU A 1 74 ? -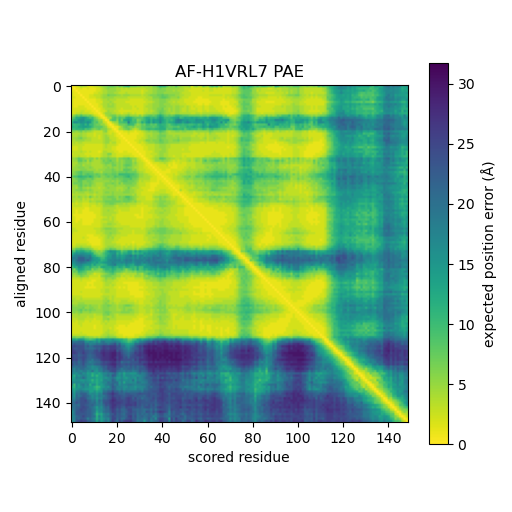11.825 -3.288 -11.846 1.00 60.69 74 LEU A N 1
ATOM 558 C CA . LEU A 1 74 ? -12.079 -4.624 -12.389 1.00 60.69 74 LEU A CA 1
ATOM 559 C C . LEU A 1 74 ? -11.864 -4.624 -13.910 1.00 60.69 74 LEU A C 1
ATOM 561 O O . LEU A 1 74 ? -12.377 -3.732 -14.585 1.00 60.69 74 LEU A O 1
ATOM 565 N N . PRO A 1 75 ? -11.168 -5.628 -14.481 1.00 53.97 75 PRO A N 1
ATOM 566 C CA . PRO A 1 75 ? -10.982 -5.765 -15.925 1.00 53.97 75 PRO A CA 1
ATOM 567 C C . PRO A 1 75 ? -12.228 -6.366 -16.601 1.00 53.97 75 PRO A C 1
ATOM 569 O O . PRO A 1 75 ? -12.120 -7.254 -17.440 1.00 53.97 75 PRO A O 1
ATOM 572 N N . VAL A 1 76 ? -13.422 -5.930 -16.198 1.00 50.31 76 VAL A N 1
ATOM 573 C CA . VAL A 1 76 ? -14.694 -6.382 -16.771 1.00 50.31 76 VAL A CA 1
ATOM 574 C C . VAL A 1 76 ? -15.423 -5.158 -17.312 1.00 50.31 76 VAL A C 1
ATOM 576 O O . VAL A 1 76 ? -15.403 -4.102 -16.677 1.00 50.31 76 VAL A O 1
ATOM 579 N N . GLU A 1 77 ? -16.065 -5.282 -18.476 1.00 49.97 77 GLU A N 1
ATOM 580 C CA . GLU A 1 77 ? -16.965 -4.257 -19.016 1.00 49.97 77 GLU A CA 1
ATOM 581 C C . GLU A 1 77 ? -18.228 -4.159 -18.147 1.00 49.97 77 GLU A C 1
ATOM 583 O O . GLU A 1 77 ? -19.294 -4.684 -18.454 1.00 49.97 77 GLU A O 1
ATOM 588 N N . ILE A 1 78 ? -18.094 -3.495 -17.007 1.00 50.72 78 ILE A N 1
ATOM 589 C CA . ILE A 1 78 ? -19.202 -3.033 -16.180 1.00 50.72 78 ILE A CA 1
ATOM 590 C C . ILE A 1 78 ? -19.387 -1.538 -16.417 1.00 50.72 78 ILE A C 1
ATOM 592 O O . ILE A 1 78 ? -18.418 -0.798 -16.581 1.00 50.72 78 ILE A O 1
ATOM 596 N N . LYS A 1 79 ? -20.647 -1.083 -16.386 1.00 55.03 79 LYS A N 1
ATOM 597 C CA . LYS A 1 79 ? -21.055 0.326 -16.572 1.00 55.03 79 LYS A CA 1
ATOM 598 C C . LYS A 1 79 ? -20.249 1.316 -15.709 1.00 55.03 79 LYS A C 1
ATOM 600 O O . LYS A 1 79 ? -20.127 2.484 -16.067 1.00 55.03 79 LYS A O 1
ATOM 605 N N . HIS A 1 80 ? -19.691 0.839 -14.594 1.00 56.00 80 HIS A N 1
ATOM 606 C CA . HIS A 1 80 ? -18.730 1.552 -13.760 1.00 56.00 80 HIS A CA 1
ATOM 607 C C . HIS A 1 80 ? -17.494 0.667 -13.531 1.00 56.00 80 HIS A C 1
ATOM 609 O O . HIS A 1 80 ? -17.562 -0.315 -12.796 1.00 56.00 80 HIS A O 1
ATOM 615 N N . SER A 1 81 ? -16.358 1.008 -14.148 1.00 56.84 81 SER A N 1
ATOM 616 C CA . SER A 1 81 ? -15.109 0.221 -14.081 1.00 56.84 81 SER A CA 1
ATOM 617 C C . SER A 1 81 ? -14.388 0.284 -12.724 1.00 56.84 81 SER A C 1
ATOM 619 O O . SER A 1 81 ? -13.390 -0.408 -12.522 1.00 56.84 81 SER A O 1
ATOM 621 N N . PHE A 1 82 ? -14.889 1.100 -11.793 1.00 65.31 82 PHE A N 1
ATOM 622 C CA . PHE A 1 82 ? -14.318 1.317 -10.467 1.00 65.31 82 PHE A CA 1
ATOM 623 C C . PHE A 1 82 ? -15.403 1.190 -9.403 1.00 65.31 82 PHE A C 1
ATOM 625 O O . PHE A 1 82 ? -16.422 1.878 -9.472 1.00 65.31 82 PHE A O 1
ATOM 632 N N . ASN A 1 83 ? -15.165 0.336 -8.407 1.00 70.50 83 ASN A N 1
ATOM 633 C CA . ASN A 1 83 ? -16.076 0.134 -7.284 1.00 70.50 83 ASN A CA 1
ATOM 634 C C . ASN A 1 83 ? -15.349 0.386 -5.965 1.00 70.50 83 ASN A C 1
ATOM 636 O O . ASN A 1 83 ? -14.242 -0.113 -5.761 1.00 70.50 83 ASN A O 1
ATOM 640 N N . VAL A 1 84 ? -15.977 1.140 -5.060 1.00 75.94 84 VAL A N 1
ATOM 641 C CA . VAL A 1 84 ? -15.506 1.242 -3.674 1.00 75.94 84 VAL A CA 1
ATOM 642 C C . VAL A 1 84 ? -15.732 -0.118 -3.015 1.00 75.94 84 VAL A C 1
ATOM 644 O O . VAL A 1 84 ? -16.862 -0.590 -2.951 1.00 75.94 84 VAL A O 1
ATOM 647 N N . LEU A 1 85 ? -14.655 -0.755 -2.563 1.00 81.62 85 LEU A N 1
ATOM 648 C CA . LEU A 1 85 ? -14.685 -2.078 -1.950 1.00 81.62 85 LEU A CA 1
ATOM 649 C C . LEU A 1 85 ? -15.155 -1.989 -0.493 1.00 81.62 85 LEU A C 1
ATOM 651 O O . LEU A 1 85 ? -16.207 -2.512 -0.145 1.00 81.62 85 LEU A O 1
ATOM 655 N N . ALA A 1 86 ? -14.366 -1.325 0.354 1.00 87.00 86 ALA A N 1
ATOM 656 C CA . ALA A 1 86 ? -14.670 -1.016 1.750 1.00 87.00 86 ALA A CA 1
ATOM 657 C C . ALA A 1 86 ? -13.609 -0.046 2.300 1.00 87.00 86 ALA A C 1
ATOM 659 O O . ALA A 1 86 ? -12.700 0.384 1.579 1.00 87.00 86 ALA A O 1
ATOM 660 N N . PHE A 1 87 ? -13.714 0.270 3.589 1.00 89.12 87 PHE A N 1
ATOM 661 C CA . PHE A 1 87 ? -12.658 0.937 4.337 1.00 89.12 87 PHE A CA 1
ATOM 662 C C . PHE A 1 87 ? -11.783 -0.077 5.068 1.00 89.12 87 PHE A C 1
ATOM 664 O O . PHE A 1 87 ? -12.267 -1.082 5.592 1.00 89.12 87 PHE A O 1
ATOM 671 N N . PHE A 1 88 ? -10.489 0.210 5.094 1.00 92.88 88 PHE A N 1
ATOM 672 C CA . PHE A 1 88 ? -9.475 -0.622 5.727 1.00 92.88 88 PHE A CA 1
ATOM 673 C C . PHE A 1 88 ? -8.527 0.251 6.546 1.00 92.88 88 PHE A C 1
ATOM 675 O O . PHE A 1 88 ? -8.315 1.414 6.208 1.00 92.88 88 PHE A O 1
ATOM 682 N N . ILE A 1 89 ? -7.935 -0.303 7.596 1.00 95.25 89 ILE A N 1
ATOM 683 C CA . ILE A 1 89 ? -6.832 0.315 8.341 1.00 95.25 89 ILE A CA 1
ATOM 684 C C . ILE A 1 89 ? -5.517 -0.359 7.966 1.00 95.25 89 ILE A C 1
ATOM 686 O O . ILE A 1 89 ? -5.500 -1.546 7.647 1.00 95.25 89 ILE A O 1
ATOM 690 N N . ILE A 1 90 ? -4.417 0.393 7.996 1.00 96.19 90 ILE A N 1
ATOM 691 C CA . ILE A 1 90 ? -3.078 -0.171 7.798 1.00 96.19 90 ILE A CA 1
ATOM 692 C C . ILE A 1 90 ? -2.612 -0.787 9.112 1.00 96.19 90 ILE A C 1
ATOM 694 O O . ILE A 1 90 ? -2.431 -0.061 10.090 1.00 96.19 90 ILE A O 1
ATOM 698 N N . THR A 1 91 ? -2.376 -2.096 9.109 1.00 96.50 91 THR A N 1
ATOM 699 C CA . THR A 1 91 ? -1.864 -2.823 10.279 1.00 96.50 91 THR A CA 1
ATOM 700 C C . THR A 1 91 ? -0.357 -3.012 10.225 1.00 96.50 91 THR A C 1
ATOM 702 O O . THR A 1 91 ? 0.299 -2.956 11.258 1.00 96.50 91 THR A O 1
ATOM 705 N N . ASP A 1 92 ? 0.202 -3.180 9.024 1.00 97.25 92 ASP A N 1
ATOM 706 C CA . ASP A 1 92 ? 1.626 -3.442 8.844 1.00 97.25 92 ASP A CA 1
ATOM 707 C C . ASP A 1 92 ? 2.161 -2.711 7.619 1.00 97.25 92 ASP A C 1
ATOM 709 O O . ASP A 1 92 ? 1.504 -2.629 6.576 1.00 97.25 92 ASP A O 1
ATOM 713 N N . ILE A 1 93 ? 3.389 -2.215 7.748 1.00 96.19 93 ILE A N 1
ATOM 714 C CA . ILE A 1 93 ? 4.159 -1.586 6.678 1.00 96.19 93 ILE A CA 1
ATOM 715 C C . ILE A 1 93 ? 5.556 -2.192 6.713 1.00 96.19 93 ILE A C 1
ATOM 717 O O . ILE A 1 93 ? 6.212 -2.188 7.753 1.00 96.19 93 ILE A O 1
ATOM 721 N N . TRP A 1 94 ? 6.029 -2.698 5.581 1.00 94.88 94 TRP A N 1
ATOM 722 C CA . TRP A 1 94 ? 7.392 -3.209 5.456 1.00 94.88 94 TRP A CA 1
ATOM 723 C C . TRP A 1 94 ? 7.962 -2.896 4.079 1.00 94.88 94 TRP A C 1
ATOM 725 O O . TRP A 1 94 ? 7.246 -2.469 3.174 1.00 94.88 94 TRP A O 1
ATOM 735 N N . SER A 1 95 ? 9.270 -3.083 3.927 1.00 91.81 95 SER A N 1
ATOM 736 C CA . SER A 1 95 ? 9.959 -2.875 2.654 1.00 91.81 95 SER A CA 1
ATOM 737 C C . SER A 1 95 ? 10.710 -4.131 2.248 1.00 91.81 95 SER A C 1
ATOM 739 O O . SER A 1 95 ? 11.243 -4.846 3.095 1.00 91.81 95 SER A O 1
ATOM 741 N N . GLU A 1 96 ? 10.759 -4.390 0.952 1.00 90.06 96 GLU A N 1
ATOM 742 C CA . GLU A 1 96 ? 11.563 -5.447 0.350 1.00 90.06 96 GLU A CA 1
ATOM 743 C C . GLU A 1 96 ? 12.233 -4.913 -0.921 1.00 90.06 96 GLU A C 1
ATOM 745 O O . GLU A 1 96 ? 11.856 -3.862 -1.441 1.00 90.06 96 GLU A O 1
ATOM 750 N N . LYS A 1 97 ? 13.239 -5.628 -1.422 1.00 88.50 97 LYS A N 1
ATOM 751 C CA . LYS A 1 97 ? 13.808 -5.357 -2.743 1.00 88.50 97 LYS A CA 1
ATOM 752 C C . LYS A 1 97 ? 13.027 -6.136 -3.790 1.00 88.50 97 LYS A C 1
ATOM 754 O O . LYS A 1 97 ? 12.704 -7.304 -3.574 1.00 88.50 97 LYS A O 1
ATOM 759 N N . ASP A 1 98 ? 12.729 -5.499 -4.913 1.00 84.19 98 ASP A N 1
ATOM 760 C CA . ASP A 1 98 ? 12.223 -6.223 -6.074 1.00 84.19 98 ASP A CA 1
ATOM 761 C C . ASP A 1 98 ? 13.349 -6.931 -6.843 1.00 84.19 98 ASP A C 1
ATOM 763 O O . ASP A 1 98 ? 14.533 -6.762 -6.545 1.00 84.19 98 ASP A O 1
ATOM 767 N N . ASP A 1 99 ? 12.980 -7.676 -7.886 1.00 82.94 99 ASP A N 1
ATOM 768 C CA . ASP A 1 99 ? 13.918 -8.428 -8.734 1.00 82.94 99 ASP A CA 1
ATOM 769 C C . ASP A 1 99 ? 14.971 -7.542 -9.431 1.00 82.94 99 ASP A C 1
ATOM 771 O O . ASP A 1 99 ? 15.959 -8.041 -9.968 1.00 82.94 99 ASP A O 1
ATOM 775 N N . ARG A 1 100 ? 14.772 -6.218 -9.438 1.00 83.00 100 ARG A N 1
ATOM 776 C CA . ARG A 1 100 ? 15.666 -5.222 -10.039 1.00 83.00 100 ARG A CA 1
ATOM 777 C C . ARG A 1 100 ? 16.467 -4.431 -8.999 1.00 83.00 100 ARG A C 1
ATOM 779 O O . ARG A 1 100 ? 17.239 -3.557 -9.386 1.00 83.00 100 ARG A O 1
ATOM 786 N N . GLY A 1 101 ? 16.308 -4.720 -7.706 1.00 87.06 101 GLY A N 1
ATOM 787 C CA . GLY A 1 101 ? 17.026 -4.067 -6.609 1.00 87.06 101 GLY A CA 1
ATOM 788 C C . GLY A 1 101 ? 16.434 -2.734 -6.137 1.00 87.06 101 GLY A C 1
ATOM 789 O O . GLY A 1 101 ? 17.046 -2.057 -5.305 1.00 87.06 101 GLY A O 1
ATOM 790 N N . PHE A 1 102 ? 15.250 -2.350 -6.616 1.00 86.88 102 PHE A N 1
ATOM 791 C CA . PHE A 1 102 ? 14.538 -1.175 -6.111 1.00 86.88 102 PHE A CA 1
ATOM 792 C C . PHE A 1 102 ? 13.834 -1.498 -4.795 1.00 86.88 102 PHE A C 1
ATOM 794 O O . PHE A 1 102 ? 13.268 -2.582 -4.644 1.00 86.88 102 PHE A O 1
ATOM 801 N N . ASP A 1 103 ? 13.812 -0.534 -3.874 1.00 87.94 103 ASP A N 1
ATOM 802 C CA . ASP A 1 103 ? 12.952 -0.626 -2.697 1.00 87.94 103 ASP A CA 1
ATOM 803 C C . ASP A 1 103 ? 11.483 -0.573 -3.114 1.00 87.94 103 ASP A C 1
ATOM 805 O O . ASP A 1 103 ? 11.039 0.328 -3.834 1.00 87.94 103 ASP A O 1
ATOM 809 N N . ILE A 1 104 ? 10.729 -1.565 -2.655 1.00 87.94 104 ILE A N 1
ATOM 810 C CA . ILE A 1 104 ? 9.277 -1.575 -2.701 1.00 87.94 104 ILE A CA 1
ATOM 811 C C . ILE A 1 104 ? 8.727 -1.627 -1.294 1.00 87.94 104 ILE A C 1
ATOM 813 O O . ILE A 1 104 ? 9.183 -2.389 -0.446 1.00 87.94 104 ILE A O 1
ATOM 817 N N . HIS A 1 105 ? 7.703 -0.821 -1.066 1.00 90.94 105 HIS A N 1
ATOM 818 C CA . HIS A 1 105 ? 6.997 -0.783 0.199 1.00 90.94 105 HIS A CA 1
ATOM 819 C C . HIS A 1 105 ? 5.722 -1.595 0.061 1.00 90.94 105 HIS A C 1
ATOM 821 O O . HIS A 1 105 ? 4.988 -1.442 -0.914 1.00 90.94 105 HIS A O 1
ATOM 827 N N . LYS A 1 106 ? 5.452 -2.457 1.029 1.00 92.50 106 LYS A N 1
ATOM 828 C CA . LYS A 1 106 ? 4.234 -3.249 1.105 1.00 92.50 106 LYS A CA 1
ATOM 829 C C . LYS A 1 106 ? 3.439 -2.826 2.323 1.00 92.50 106 LYS A C 1
ATOM 831 O O . LYS A 1 106 ? 4.003 -2.441 3.348 1.00 92.50 106 LYS A O 1
ATOM 836 N N . ILE A 1 107 ? 2.125 -2.898 2.176 1.00 94.62 107 ILE A N 1
ATOM 837 C CA . ILE A 1 107 ? 1.185 -2.643 3.257 1.00 94.62 107 ILE A CA 1
ATOM 838 C C . ILE A 1 107 ? 0.257 -3.834 3.427 1.00 94.62 107 ILE A C 1
ATOM 840 O O . ILE A 1 107 ? -0.171 -4.451 2.445 1.00 94.62 107 ILE A O 1
ATOM 844 N N . ARG A 1 108 ? -0.071 -4.122 4.684 1.00 95.38 108 ARG A N 1
ATOM 845 C CA . ARG A 1 108 ? -1.197 -4.966 5.063 1.00 95.38 108 ARG A CA 1
ATOM 846 C C . ARG A 1 108 ? -2.328 -4.072 5.542 1.00 95.38 108 ARG A C 1
ATOM 848 O O . ARG A 1 108 ? -2.130 -3.157 6.338 1.00 95.38 108 ARG A O 1
ATOM 855 N N . LEU A 1 109 ? -3.506 -4.354 5.020 1.00 94.44 109 LEU A N 1
ATOM 856 C CA . LEU A 1 109 ? -4.743 -3.657 5.291 1.00 94.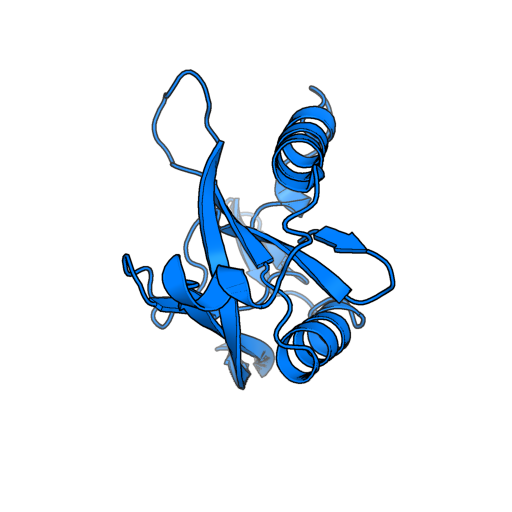44 109 LEU A CA 1
ATOM 857 C C . LEU A 1 109 ? -5.740 -4.649 5.867 1.00 94.44 109 LEU A C 1
ATOM 859 O O . LEU A 1 109 ? -5.948 -5.714 5.284 1.00 94.44 109 LEU A O 1
ATOM 863 N N . GLU A 1 110 ? -6.396 -4.272 6.954 1.00 95.12 110 GLU A N 1
ATOM 864 C CA . GLU A 1 110 ? -7.483 -5.048 7.544 1.00 95.12 110 GLU A CA 1
ATOM 865 C C . GLU A 1 110 ? -8.774 -4.241 7.515 1.00 95.12 110 GLU A C 1
ATOM 867 O O . GLU A 1 110 ? -8.789 -3.030 7.754 1.00 95.12 110 GLU A O 1
ATOM 872 N N . LYS A 1 111 ? -9.861 -4.903 7.129 1.00 92.81 111 LYS A N 1
ATOM 873 C CA . LYS A 1 111 ? -11.153 -4.264 6.924 1.00 92.81 111 LYS A CA 1
ATOM 874 C C . LYS A 1 111 ? -11.678 -3.726 8.241 1.00 92.81 111 LYS A C 1
ATOM 876 O O . LYS A 1 111 ? -11.643 -4.390 9.275 1.00 92.81 111 LYS A O 1
ATOM 881 N N . THR A 1 112 ? -12.204 -2.509 8.207 1.00 88.81 112 THR A N 1
ATOM 882 C CA . THR A 1 112 ? -12.809 -1.924 9.400 1.00 88.81 112 THR A CA 1
ATOM 883 C C . THR A 1 112 ? -14.097 -2.660 9.748 1.00 88.81 112 THR A C 1
ATOM 885 O O . THR A 1 112 ? -15.009 -2.737 8.920 1.00 88.81 112 THR A O 1
ATOM 888 N N . ASN A 1 113 ? -14.209 -3.135 10.988 1.00 71.31 113 ASN A N 1
ATOM 889 C CA . ASN A 1 113 ? -15.461 -3.683 11.495 1.00 71.31 113 ASN A CA 1
ATOM 890 C C . ASN A 1 113 ? -16.510 -2.571 11.686 1.00 71.31 113 ASN A C 1
ATOM 892 O O . ASN A 1 113 ? -16.194 -1.542 12.292 1.00 71.31 113 ASN A O 1
ATOM 896 N N . PRO A 1 114 ? -17.780 -2.788 11.292 1.00 51.69 114 PRO A N 1
ATOM 897 C CA . PRO A 1 114 ? -18.856 -1.818 11.512 1.00 51.69 114 PRO A CA 1
ATOM 898 C C . PRO A 1 114 ? -19.043 -1.428 12.989 1.00 51.69 114 PRO A C 1
ATOM 900 O O . PRO A 1 114 ? -19.392 -0.291 13.285 1.00 51.69 114 PRO A O 1
ATOM 903 N N . ALA A 1 115 ? -18.760 -2.340 13.928 1.00 42.38 115 ALA A N 1
ATOM 904 C CA . ALA A 1 115 ? -18.896 -2.097 15.368 1.00 42.38 115 ALA A CA 1
ATOM 905 C C . ALA A 1 115 ? -17.790 -1.195 15.960 1.00 42.38 115 ALA A C 1
ATOM 907 O O . ALA A 1 115 ? -18.012 -0.539 16.974 1.00 42.38 1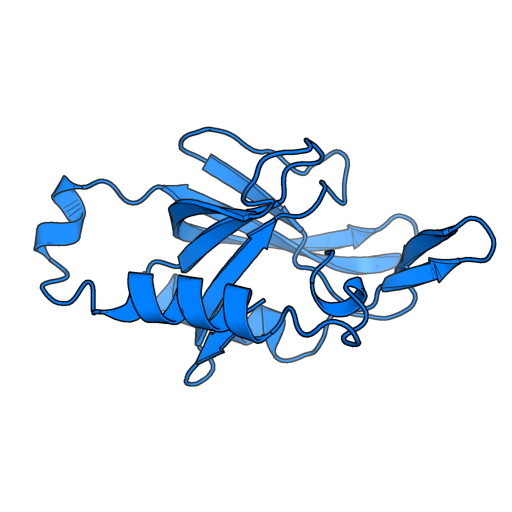15 ALA A O 1
ATOM 908 N N . GLY A 1 116 ? -16.615 -1.124 15.321 1.00 40.03 116 GLY A N 1
ATOM 909 C CA . GLY A 1 116 ? -15.505 -0.251 15.734 1.00 40.03 116 GLY A CA 1
ATOM 910 C C . GLY A 1 116 ? -15.630 1.183 15.211 1.00 40.03 116 GLY A C 1
ATOM 911 O O . GLY A 1 116 ? -15.019 2.100 15.755 1.00 40.03 116 GLY A O 1
ATOM 912 N N . ALA A 1 117 ? -16.485 1.406 14.208 1.00 42.00 117 ALA A N 1
ATOM 913 C CA . ALA A 1 117 ? -16.816 2.740 13.713 1.00 42.00 117 ALA A CA 1
ATOM 914 C C . ALA A 1 117 ? -17.670 3.557 14.705 1.00 42.00 117 ALA A C 1
ATOM 916 O O . ALA A 1 117 ? -17.838 4.758 14.518 1.00 42.00 117 ALA A O 1
ATOM 917 N N . ALA A 1 118 ? -18.159 2.945 15.792 1.00 37.28 118 ALA A N 1
ATOM 918 C CA . ALA A 1 118 ? -18.878 3.637 16.864 1.00 37.28 118 ALA A CA 1
ATOM 919 C C . ALA A 1 118 ? -17.987 4.604 17.677 1.00 37.28 118 ALA A C 1
ATOM 921 O O . ALA A 1 118 ? -18.509 5.495 18.343 1.00 37.28 118 ALA A O 1
ATOM 922 N N . GLY A 1 119 ? -16.655 4.469 17.598 1.00 35.06 119 GLY A N 1
ATOM 923 C CA . GLY A 1 119 ? -15.694 5.435 18.152 1.00 35.06 119 GLY A CA 1
ATOM 924 C C . GLY A 1 119 ? -15.261 6.527 17.167 1.00 35.06 119 GLY A C 1
ATOM 925 O O . GLY A 1 119 ? -14.575 7.469 17.555 1.00 35.06 119 GLY A O 1
ATOM 926 N N . VAL A 1 120 ? -15.673 6.425 15.900 1.00 41.66 120 VAL A N 1
ATOM 927 C CA . VAL A 1 120 ? -15.400 7.412 14.854 1.00 41.66 120 VAL A CA 1
ATOM 928 C C . VAL A 1 120 ? -16.741 8.018 14.454 1.00 41.66 120 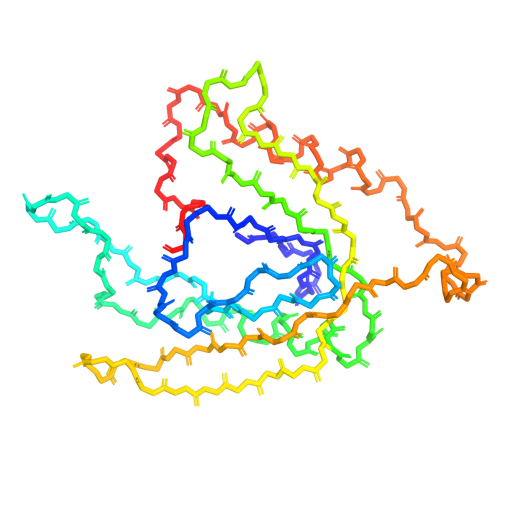VAL A C 1
ATOM 930 O O . VAL A 1 120 ? -17.286 7.744 13.390 1.00 41.66 120 VAL A O 1
ATOM 933 N N . SER A 1 121 ? -17.283 8.889 15.309 1.00 33.47 121 SER A N 1
ATOM 934 C CA . SER A 1 121 ? -18.482 9.706 15.036 1.00 33.47 121 SER A CA 1
ATOM 935 C C . SER A 1 121 ? -18.331 10.672 13.843 1.00 33.47 121 SER A C 1
ATOM 937 O O . SER A 1 121 ? -19.183 11.519 13.609 1.00 33.47 121 SER A O 1
ATOM 939 N N . ASN A 1 122 ? -17.269 10.512 13.054 1.00 38.22 122 ASN A N 1
ATOM 940 C CA . ASN A 1 122 ? -17.004 11.163 11.788 1.00 38.22 122 ASN A CA 1
ATOM 941 C C . ASN A 1 122 ? -16.491 10.111 10.791 1.00 38.22 122 ASN A C 1
ATOM 943 O O . ASN A 1 122 ? -15.309 10.109 10.456 1.00 38.22 122 ASN A O 1
ATOM 947 N N . ILE A 1 123 ? -17.356 9.229 10.278 1.00 43.62 123 ILE A N 1
ATOM 948 C CA . ILE A 1 123 ? -17.204 8.821 8.874 1.00 43.62 123 ILE A CA 1
ATOM 949 C C . ILE A 1 123 ? -17.735 10.024 8.098 1.00 43.62 123 ILE A C 1
ATOM 951 O O . ILE A 1 123 ? -18.954 10.204 8.040 1.00 43.62 123 ILE A O 1
ATOM 955 N N . PRO A 1 124 ? -16.880 10.936 7.600 1.00 38.94 124 PRO A N 1
ATOM 956 C CA . PRO A 1 124 ? -17.392 12.141 6.985 1.00 38.94 124 PRO A CA 1
ATOM 957 C C . PRO A 1 124 ? -18.096 11.742 5.688 1.00 38.94 124 PRO A C 1
ATOM 959 O O . PRO A 1 124 ? -17.869 10.667 5.128 1.00 38.94 124 PRO A O 1
ATOM 962 N N . SER A 1 125 ? -18.822 12.696 5.130 1.00 43.31 125 SER A N 1
ATOM 963 C CA . SER A 1 125 ? -19.177 12.876 3.714 1.00 43.31 125 SER A CA 1
ATOM 964 C C . SER A 1 125 ? -18.085 12.549 2.657 1.00 43.31 125 SER A C 1
ATOM 966 O O . SER A 1 125 ? -18.283 12.764 1.462 1.00 43.31 125 SER A O 1
ATOM 968 N N . GLY A 1 126 ? -16.935 12.003 3.059 1.00 40.59 126 GLY A N 1
ATOM 969 C CA . GLY A 1 126 ? -15.814 11.565 2.246 1.00 40.59 126 GLY A CA 1
ATOM 970 C C . GLY A 1 126 ? -16.084 10.355 1.353 1.00 40.59 126 GLY A C 1
ATOM 971 O O . GLY A 1 126 ? -15.324 10.182 0.415 1.00 40.59 126 GLY A O 1
ATOM 972 N N . LEU A 1 127 ? -17.146 9.558 1.543 1.00 42.03 127 LEU A N 1
ATOM 973 C CA . LEU A 1 127 ? -17.486 8.497 0.574 1.00 42.03 127 LEU A CA 1
ATOM 974 C C . LEU A 1 127 ? -17.869 9.105 -0.785 1.00 42.03 127 LEU A C 1
ATOM 976 O O . LEU A 1 127 ? -17.328 8.714 -1.817 1.00 42.03 127 LEU A O 1
ATOM 980 N N . HIS A 1 128 ? -18.716 10.140 -0.761 1.00 44.00 128 HIS A N 1
ATOM 981 C CA . HIS A 1 128 ? -19.015 10.944 -1.942 1.00 44.00 128 HIS A CA 1
ATOM 982 C C . HIS A 1 128 ? -17.769 11.667 -2.444 1.00 44.00 128 HIS A C 1
ATOM 984 O O . HIS A 1 128 ? -17.554 11.718 -3.642 1.00 44.00 128 HIS A O 1
ATOM 990 N N . GLN A 1 129 ? -16.917 12.198 -1.566 1.00 44.16 129 GLN A N 1
ATOM 991 C CA . GLN A 1 129 ? -15.732 12.939 -2.005 1.00 44.16 129 GLN A CA 1
ATOM 992 C C . GLN A 1 129 ? -14.673 12.031 -2.652 1.00 44.16 129 GLN A C 1
ATOM 994 O O . GLN A 1 129 ? -14.127 12.389 -3.684 1.00 44.16 129 GLN A O 1
ATOM 999 N N . VAL A 1 130 ? -14.424 10.840 -2.103 1.00 42.47 130 VAL A N 1
ATOM 1000 C CA . VAL A 1 130 ? -13.504 9.840 -2.660 1.00 42.47 130 VAL A CA 1
ATOM 1001 C C . VAL A 1 130 ? -14.057 9.316 -3.983 1.00 42.47 130 VAL A C 1
ATOM 1003 O O . VAL A 1 130 ? -13.352 9.344 -4.984 1.00 42.47 130 VAL A O 1
ATOM 1006 N N . GLN A 1 131 ? -15.332 8.926 -4.035 1.00 42.78 131 GLN A N 1
ATOM 1007 C CA . GLN A 1 131 ? -15.948 8.464 -5.277 1.00 42.78 131 GLN A CA 1
ATOM 1008 C C . GLN A 1 131 ? -15.993 9.569 -6.349 1.00 42.78 131 GLN A C 1
ATOM 1010 O O . GLN A 1 131 ? -15.653 9.296 -7.494 1.00 42.78 131 GLN A O 1
ATOM 1015 N N . THR A 1 132 ? -16.317 10.816 -5.988 1.00 43.84 132 THR A N 1
ATOM 1016 C CA . THR A 1 132 ? -16.322 11.964 -6.910 1.00 43.84 132 THR A CA 1
ATOM 1017 C C . THR A 1 132 ? -14.917 12.353 -7.364 1.00 43.84 132 THR A C 1
ATOM 1019 O O . THR A 1 132 ? -14.761 12.668 -8.531 1.00 43.84 132 THR A O 1
ATOM 1022 N N . ILE A 1 133 ? -13.887 12.310 -6.511 1.00 44.31 133 ILE A N 1
ATOM 1023 C CA . ILE A 1 133 ? -12.498 12.611 -6.912 1.00 44.31 133 ILE A CA 1
ATOM 1024 C C . ILE A 1 133 ? -12.003 11.565 -7.912 1.00 44.31 133 ILE A C 1
ATOM 1026 O O . ILE A 1 133 ? -11.574 11.918 -9.005 1.00 44.31 133 ILE A O 1
ATOM 1030 N N . PHE A 1 134 ? -12.170 10.274 -7.608 1.00 40.72 134 PHE A N 1
ATOM 1031 C CA . PHE A 1 134 ? -11.783 9.218 -8.546 1.00 40.72 134 PHE A CA 1
ATOM 1032 C C . PHE A 1 134 ? -12.667 9.168 -9.804 1.00 40.72 134 PHE A C 1
ATOM 1034 O O . PHE A 1 134 ? -12.229 8.619 -10.805 1.00 40.72 134 PHE A O 1
ATOM 1041 N N . GLN A 1 135 ? -13.882 9.731 -9.792 1.00 38.56 135 GLN A N 1
ATOM 1042 C CA . GLN A 1 135 ? -14.707 9.909 -10.997 1.00 38.56 135 GLN A CA 1
ATOM 1043 C C . GLN A 1 135 ? -14.369 11.193 -11.782 1.00 38.56 135 GLN A C 1
ATOM 1045 O O . GLN A 1 135 ? -14.496 11.192 -13.003 1.00 38.56 135 GLN A O 1
ATOM 1050 N N . ALA A 1 136 ? -13.933 12.271 -11.119 1.00 35.50 136 ALA A N 1
ATOM 1051 C CA . ALA A 1 136 ? -13.583 13.558 -11.730 1.00 35.50 136 ALA A CA 1
ATOM 1052 C C . ALA A 1 136 ? -12.172 13.566 -12.342 1.00 35.50 136 ALA A C 1
ATOM 1054 O O . ALA A 1 136 ? -11.958 14.233 -13.352 1.00 35.50 136 ALA A O 1
ATOM 1055 N N . ASP A 1 137 ? -11.242 12.777 -11.797 1.00 36.81 137 ASP A N 1
ATOM 1056 C CA . ASP A 1 137 ? -9.892 12.597 -12.353 1.00 36.81 137 ASP A CA 1
ATOM 1057 C C . ASP A 1 137 ? -9.873 11.699 -13.612 1.00 36.81 137 ASP A C 1
ATOM 1059 O O . ASP A 1 137 ? -8.853 11.578 -14.289 1.00 36.81 137 ASP A O 1
ATOM 1063 N N . VAL A 1 138 ? -11.008 11.098 -13.987 1.00 39.06 138 VAL A N 1
ATOM 1064 C CA . VAL A 1 138 ? -11.181 10.340 -15.239 1.00 39.06 138 VAL A CA 1
ATOM 1065 C C . VAL A 1 138 ? -11.739 11.281 -16.312 1.00 39.06 138 VAL A C 1
ATOM 1067 O O . VAL A 1 138 ? -12.855 11.130 -16.805 1.00 39.06 138 VAL A O 1
ATOM 1070 N N . HIS A 1 139 ? -10.973 12.317 -16.655 1.00 33.78 139 HIS A N 1
ATOM 1071 C CA . HIS A 1 139 ? -11.243 13.132 -17.841 1.00 33.78 139 HIS A CA 1
ATOM 1072 C C . HIS A 1 139 ? -10.758 12.402 -19.109 1.00 33.78 139 HIS A C 1
ATOM 1074 O O . HIS A 1 139 ? -9.759 11.685 -19.035 1.00 33.78 139 HIS A O 1
ATOM 1080 N N . PRO A 1 140 ? -11.385 12.599 -20.290 1.00 35.16 140 PRO A N 1
ATOM 1081 C CA . PRO A 1 140 ? -11.122 11.801 -21.501 1.00 35.16 140 PRO A CA 1
ATOM 1082 C C . PRO A 1 140 ? -9.706 11.928 -22.093 1.00 35.16 140 PRO A C 1
ATOM 1084 O O . PRO A 1 140 ? -9.423 11.323 -23.121 1.00 35.16 140 PRO A O 1
ATOM 1087 N N . GLY A 1 141 ? -8.834 12.732 -21.479 1.00 32.22 141 GLY A N 1
ATOM 1088 C CA . GLY A 1 141 ? -7.450 12.959 -21.896 1.00 32.22 141 GLY A CA 1
ATOM 1089 C C . GLY A 1 141 ? -6.412 12.793 -20.781 1.00 32.22 141 GLY A C 1
ATOM 1090 O O . GLY A 1 141 ? -5.261 13.153 -20.996 1.00 32.22 141 GLY A O 1
ATOM 1091 N N . MET A 1 142 ? -6.790 12.284 -19.600 1.00 31.59 142 MET A N 1
ATOM 1092 C CA . MET A 1 142 ? -5.824 11.914 -18.560 1.00 31.59 142 MET A CA 1
ATOM 1093 C C . MET A 1 142 ? -5.347 10.486 -18.802 1.00 31.59 142 MET A C 1
ATOM 1095 O O . MET A 1 142 ? -6.133 9.538 -18.775 1.00 31.59 142 MET A O 1
ATOM 1099 N N . ASP A 1 143 ? -4.046 10.340 -19.038 1.00 30.78 143 ASP A N 1
ATOM 1100 C CA . ASP A 1 143 ? -3.392 9.045 -19.151 1.00 30.78 143 ASP A CA 1
ATOM 1101 C C . ASP A 1 143 ? -3.641 8.254 -17.856 1.00 30.78 143 ASP A C 1
ATOM 1103 O O . ASP A 1 143 ? -3.100 8.558 -16.792 1.00 30.78 143 ASP A O 1
ATOM 1107 N N . LEU A 1 144 ? -4.452 7.194 -17.946 1.00 35.56 144 LEU A N 1
ATOM 1108 C CA . LEU A 1 144 ? -4.774 6.241 -16.868 1.00 35.56 144 LEU A CA 1
ATOM 1109 C C . LEU A 1 144 ? -3.532 5.516 -16.289 1.00 35.56 144 LEU A C 1
ATOM 1111 O O . LEU A 1 144 ? -3.666 4.585 -15.491 1.00 35.56 144 LEU A O 1
ATOM 1115 N N . LEU A 1 145 ? -2.326 5.921 -16.695 1.00 29.72 145 LEU A N 1
ATOM 1116 C CA . LEU A 1 145 ? -1.036 5.464 -16.198 1.00 29.72 145 LEU A CA 1
ATOM 1117 C C . LEU A 1 145 ? -0.753 5.897 -14.754 1.00 29.72 145 LEU A C 1
ATOM 1119 O O . LEU A 1 145 ? -0.106 5.137 -14.045 1.00 29.72 145 LEU A O 1
ATOM 1123 N N . GLU A 1 146 ? -1.243 7.047 -14.277 1.00 32.06 146 GLU A N 1
ATOM 1124 C CA . GLU A 1 146 ? -0.934 7.500 -12.902 1.00 32.06 146 GLU A CA 1
ATOM 1125 C C . GLU A 1 146 ? -1.737 6.768 -11.807 1.00 32.06 146 GLU A C 1
ATOM 1127 O O . GLU A 1 146 ? -1.420 6.853 -10.617 1.00 32.06 146 GLU A O 1
ATOM 1132 N N . CYS A 1 147 ? -2.774 6.029 -12.205 1.00 30.69 147 CYS A N 1
ATOM 1133 C CA . CYS A 1 147 ? -3.694 5.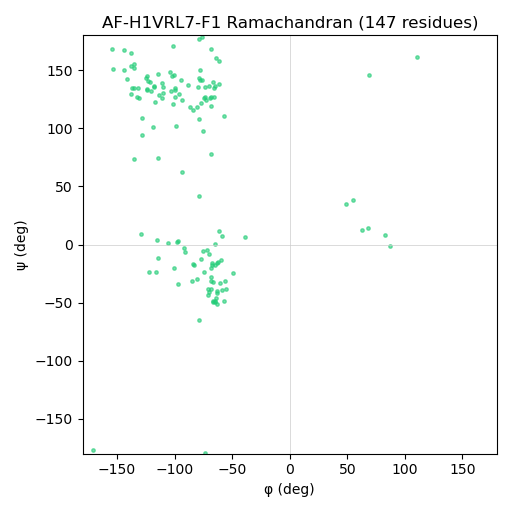327 -11.309 1.00 30.69 147 CYS A CA 1
ATOM 1134 C C . CYS A 1 147 ? -3.643 3.794 -11.438 1.00 30.69 147 CYS A C 1
ATOM 1136 O O . CYS A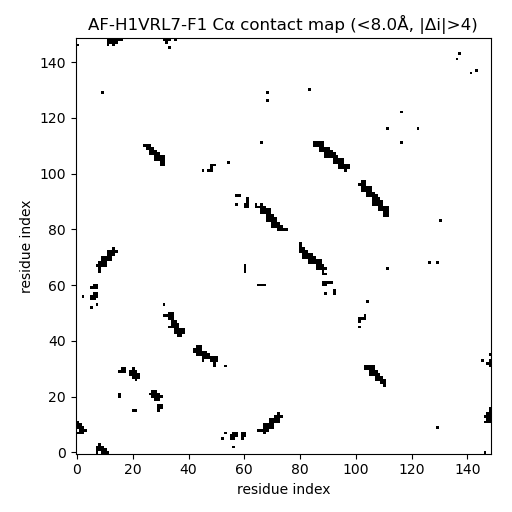 1 147 ? -4.399 3.087 -10.770 1.00 30.69 147 CYS A O 1
ATOM 1138 N N . ARG A 1 148 ? -2.738 3.259 -12.259 1.00 31.30 148 ARG A N 1
ATOM 1139 C CA . ARG A 1 148 ? -2.341 1.849 -12.208 1.00 31.30 148 ARG A CA 1
ATOM 1140 C C . ARG A 1 148 ? -1.069 1.755 -11.376 1.00 31.30 148 ARG A C 1
ATOM 1142 O O . ARG A 1 148 ? -0.160 2.556 -11.563 1.00 31.30 148 ARG A O 1
ATOM 1149 N N . VAL A 1 149 ? -1.076 0.847 -10.406 1.00 36.12 149 VAL A N 1
ATOM 1150 C CA . VAL A 1 149 ? 0.042 0.607 -9.480 1.00 36.12 149 VAL A CA 1
ATOM 1151 C C . VAL A 1 149 ? 1.323 0.296 -10.254 1.00 36.12 149 VAL A C 1
ATOM 1153 O O . VAL A 1 149 ? 1.246 -0.470 -11.242 1.00 36.12 149 VAL A O 1
#

Solvent-accessible surface area (backbone atoms only — not comparable to full-atom values): 8706 Å² total; per-residue (Å²): 105,44,67,55,97,67,23,45,44,32,40,58,47,36,68,81,86,50,98,80,40,43,86,54,96,54,42,36,31,41,69,62,49,53,32,57,44,69,47,99,87,67,48,79,41,75,80,50,60,46,60,83,62,57,62,60,10,47,51,52,17,34,80,64,64,41,61,25,40,35,30,40,44,53,100,52,102,47,102,62,49,63,42,80,71,52,47,24,27,49,78,45,75,52,75,47,68,48,101,84,68,46,70,38,44,35,39,33,32,38,50,61,55,80,80,65,46,73,79,44,93,66,77,58,79,50,64,61,50,52,54,45,48,68,54,62,66,64,44,102,82,56,73,71,66,78,57,40,82

Foldseek 3Di:
DDFDPLAAAEAEAEDADDPPFDDDLFKTKGWDDAQWDQDPVRDTDRPAAHDPSRVSNLVVQQVVQPWHWYWYQDPDPDPDRIDGSATWGWPDKDWDADPVRYIIIMTMTGGDDPVVCVVVPDPDVCVVVVVVVVVVCPDVPDDCVVRHD

Secondary structure (DSSP, 8-state):
-EEETTEEEEEEEES--STT-EE-SSEEEEE---SEEE-TTS-EEE-SPPPTTHHHHHHHHHHTT--EEEEEEPSS--SSSEEEEEEEEEEEEEEEE-TTS-EEEEEEEEEPPTTGGGG-S---THHHHHHHHHHHS--TTS-TTTT--

Mean predicted aligned error: 10.41 Å

Sequence (149 aa):
MYTKDKVIKGMLLNAFTTVRDFLGSEVIITTLGGGRERNSQGDLVRVREARPFILPSCHAASETNVPIGIILGLPVEIKHSFNVLAFFIITDIWSEKDDRGFDIHKIRLEKTNPAGAAGVSNIPSGLHQVQTIFQADVHPGMDLLECRV

Nearest PDB structures (foldseek):
  4qeo-assembly1_A  TM=7.877E-01  e=3.048E-07  Arabidopsis thaliana
  4qep-assembly1_A  TM=7.858E-01  e=4.149E-07  Arabidopsis thaliana
  6a5n-assembly1_A  TM=7.071E-01  e=3.306E-05  Arabidopsis thaliana
  6a5m-assembly1_A  TM=7.252E-01  e=7.838E-05  Arabidopsis thaliana
  2zkg-assembly3_C  TM=5.811E-01  e=1.608E-03  Mus musculus

Radius of gyration: 15.42 Å; Cα contacts (8 Å, |Δi|>4): 250; chains: 1; bounding box: 38×29×44 Å